Protein AF-A0A7C4YEH4-F1 (afdb_monomer_lite)

Radius of gyration: 10.49 Å; chains: 1; bounding box: 26×26×22 Å

Seque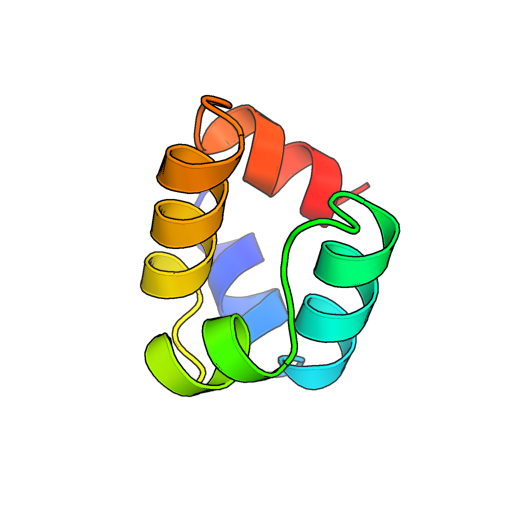nce (63 aa):
MKSATRQKWEGRWDQLKGRVKELWGKVTDDDFKQVEGSYDRLIGLIEERTGEAREEIESKLER

Structure (mmCIF, N/CA/C/O backbone):
data_AF-A0A7C4YEH4-F1
#
_entry.id   AF-A0A7C4YEH4-F1
#
loop_
_atom_site.group_PDB
_atom_site.id
_atom_site.type_symbol
_atom_site.label_atom_id
_atom_site.label_alt_id
_atom_site.label_comp_id
_atom_site.label_asym_id
_atom_site.label_entity_id
_atom_site.label_seq_id
_atom_site.pdbx_PDB_ins_code
_atom_site.Cartn_x
_atom_site.Cartn_y
_atom_site.Cartn_z
_atom_site.occupancy
_atom_site.B_iso_or_equiv
_atom_site.auth_seq_id
_atom_site.auth_comp_id
_atom_site.auth_asym_id
_atom_site.auth_atom_id
_atom_site.pdbx_PDB_model_num
ATOM 1 N N . MET A 1 1 ? 14.026 -1.043 -13.598 1.00 52.56 1 MET A N 1
ATOM 2 C CA . MET A 1 1 ? 13.798 -2.397 -13.045 1.00 52.56 1 MET A CA 1
ATOM 3 C C . MET A 1 1 ? 12.353 -2.549 -12.532 1.00 52.56 1 MET A C 1
ATOM 5 O O . MET A 1 1 ? 12.146 -3.086 -11.460 1.00 52.56 1 MET A O 1
ATOM 9 N N . LYS A 1 2 ? 11.331 -2.118 -13.297 1.00 52.78 2 LYS A N 1
ATOM 10 C CA . LYS A 1 2 ? 9.925 -2.033 -12.826 1.00 52.78 2 LYS A CA 1
ATOM 11 C C . LYS A 1 2 ? 9.164 -3.378 -12.811 1.00 52.78 2 LYS A C 1
ATOM 13 O O . LYS A 1 2 ? 8.079 -3.478 -12.265 1.00 52.78 2 LYS A O 1
ATOM 18 N N . SER A 1 3 ? 9.730 -4.431 -13.411 1.00 59.03 3 SER A N 1
ATOM 19 C CA . SER A 1 3 ? 9.046 -5.724 -13.602 1.00 59.03 3 SER A CA 1
ATOM 20 C C . SER A 1 3 ? 9.391 -6.784 -12.540 1.00 59.03 3 SER A C 1
ATOM 22 O O . SER A 1 3 ? 8.676 -7.774 -12.397 1.00 59.03 3 SER A O 1
ATOM 24 N N . ALA A 1 4 ? 10.465 -6.579 -11.767 1.00 70.19 4 ALA A N 1
ATOM 25 C CA . ALA A 1 4 ? 10.907 -7.535 -10.750 1.00 70.19 4 ALA A CA 1
ATOM 26 C C . ALA A 1 4 ? 10.057 -7.450 -9.473 1.00 70.19 4 ALA A C 1
ATOM 28 O O . ALA A 1 4 ? 9.665 -8.474 -8.919 1.00 70.19 4 ALA A O 1
ATOM 29 N N . THR A 1 5 ? 9.722 -6.234 -9.037 1.00 72.50 5 THR A N 1
ATOM 30 C CA . THR A 1 5 ? 8.960 -5.969 -7.810 1.00 72.50 5 THR A CA 1
ATOM 31 C C . THR A 1 5 ? 7.537 -6.518 -7.899 1.00 72.50 5 THR A C 1
ATOM 33 O O . THR A 1 5 ? 7.076 -7.179 -6.974 1.00 72.50 5 THR A O 1
ATOM 36 N N . ARG A 1 6 ? 6.871 -6.364 -9.049 1.00 76.62 6 ARG A N 1
ATOM 37 C CA . ARG A 1 6 ? 5.548 -6.955 -9.301 1.00 76.62 6 ARG A CA 1
ATOM 38 C C . ARG A 1 6 ? 5.557 -8.481 -9.156 1.00 76.62 6 ARG A C 1
ATOM 40 O O . ARG A 1 6 ? 4.822 -9.020 -8.334 1.00 76.62 6 ARG A O 1
ATOM 47 N N . GLN A 1 7 ? 6.444 -9.164 -9.885 1.00 75.44 7 GLN A N 1
ATOM 48 C CA . GLN A 1 7 ? 6.557 -10.630 -9.840 1.00 75.44 7 GLN A CA 1
ATOM 49 C C . GLN A 1 7 ? 6.918 -11.140 -8.438 1.00 75.44 7 GLN A C 1
ATOM 51 O O . GLN A 1 7 ? 6.439 -12.182 -7.993 1.00 75.44 7 GLN A O 1
ATOM 56 N N . LYS A 1 8 ? 7.736 -10.375 -7.705 1.00 79.25 8 LYS A N 1
ATOM 57 C CA . LYS A 1 8 ? 8.131 -10.665 -6.323 1.00 79.25 8 LYS A CA 1
ATOM 58 C C . LYS A 1 8 ? 6.933 -10.722 -5.369 1.00 79.25 8 LYS A C 1
ATOM 60 O O . LYS A 1 8 ? 6.974 -11.503 -4.411 1.00 79.25 8 LYS A O 1
ATOM 65 N N . TRP A 1 9 ? 5.929 -9.877 -5.602 1.00 83.44 9 TRP A N 1
ATOM 66 C CA . TRP A 1 9 ? 4.766 -9.705 -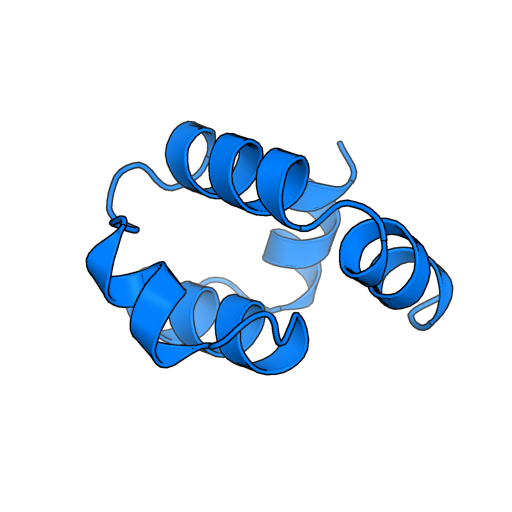4.735 1.00 83.44 9 TRP A CA 1
ATOM 67 C C . TRP A 1 9 ? 3.534 -10.489 -5.183 1.00 83.44 9 TRP A C 1
ATOM 69 O O . TRP A 1 9 ? 2.761 -10.894 -4.319 1.00 83.44 9 TRP A O 1
ATOM 79 N N . GLU A 1 10 ? 3.378 -10.786 -6.475 1.00 76.56 10 GLU A N 1
ATOM 80 C CA . GLU A 1 10 ? 2.297 -11.656 -6.974 1.00 76.56 10 GLU A CA 1
ATOM 81 C C . GLU A 1 10 ? 2.346 -13.054 -6.326 1.00 76.56 10 GLU A C 1
ATOM 83 O O . GLU A 1 10 ? 1.310 -13.601 -5.962 1.00 76.56 10 GLU A O 1
ATOM 88 N N . GLY A 1 11 ? 3.541 -13.596 -6.055 1.00 82.44 11 GLY A N 1
ATOM 89 C CA . GLY A 1 11 ? 3.710 -14.843 -5.288 1.00 82.44 11 GLY A CA 1
ATOM 90 C C . GLY A 1 11 ? 3.698 -14.685 -3.759 1.00 82.44 11 GLY A C 1
ATOM 91 O O . GLY A 1 11 ? 3.835 -15.671 -3.040 1.00 82.44 11 GLY A O 1
ATOM 92 N N . ARG A 1 12 ? 3.591 -13.454 -3.243 1.00 87.62 12 ARG A N 1
ATOM 93 C CA . ARG A 1 12 ? 3.738 -13.096 -1.816 1.00 87.62 12 ARG A CA 1
ATOM 94 C C . ARG A 1 12 ? 2.686 -12.095 -1.352 1.00 87.62 12 ARG A C 1
ATOM 96 O O . ARG A 1 12 ? 2.959 -11.188 -0.562 1.00 87.62 12 ARG A O 1
ATOM 103 N N . TRP A 1 13 ? 1.468 -12.267 -1.851 1.00 88.31 13 TRP A N 1
ATOM 104 C CA . TRP A 1 13 ? 0.383 -11.318 -1.646 1.00 88.31 13 TRP A CA 1
ATOM 105 C C . TRP A 1 13 ? 0.064 -11.069 -0.164 1.00 88.31 13 TRP A C 1
ATOM 107 O O . TRP A 1 13 ? -0.133 -9.928 0.246 1.00 88.31 13 TRP A O 1
ATOM 117 N N . ASP A 1 14 ? 0.075 -12.105 0.678 1.00 88.44 14 ASP A N 1
ATOM 118 C CA . ASP A 1 14 ? -0.179 -11.940 2.114 1.00 88.44 14 ASP A CA 1
ATOM 119 C C . ASP A 1 14 ? 0.906 -11.130 2.832 1.00 88.44 14 ASP A C 1
ATOM 121 O O . ASP A 1 14 ? 0.584 -10.298 3.682 1.00 88.44 14 ASP A O 1
ATOM 125 N N . GLN A 1 15 ? 2.178 -11.296 2.452 1.00 89.88 15 GLN A N 1
ATOM 126 C CA . GLN A 1 15 ? 3.255 -10.463 2.996 1.00 89.88 15 GLN A CA 1
ATOM 127 C C . GLN A 1 15 ? 3.134 -9.014 2.521 1.00 89.88 15 GLN A C 1
ATOM 129 O O . GLN A 1 15 ? 3.372 -8.097 3.305 1.00 89.88 15 GLN A O 1
ATOM 134 N N . LEU A 1 16 ? 2.719 -8.800 1.267 1.00 90.50 16 LEU A N 1
ATOM 135 C CA . LEU A 1 16 ? 2.470 -7.458 0.750 1.00 90.50 16 LEU A CA 1
ATOM 136 C C . LEU A 1 16 ? 1.378 -6.752 1.554 1.00 90.50 16 LEU A C 1
ATOM 138 O O . LEU A 1 16 ? 1.582 -5.624 1.992 1.00 90.50 16 LEU A O 1
ATOM 142 N N . LYS A 1 17 ? 0.244 -7.424 1.792 1.00 89.62 17 LYS A N 1
ATOM 143 C CA . LYS A 1 17 ? -0.860 -6.878 2.595 1.00 89.62 17 LYS A CA 1
ATOM 144 C C . LYS A 1 17 ? -0.394 -6.484 3.995 1.00 89.62 17 LYS A C 1
ATOM 146 O O . LYS A 1 17 ? -0.708 -5.389 4.450 1.00 89.62 17 LYS A O 1
ATOM 151 N N . GLY A 1 18 ? 0.383 -7.343 4.659 1.00 91.06 18 GLY A N 1
ATOM 152 C CA . GLY A 1 18 ? 0.965 -7.039 5.970 1.00 91.06 18 GLY A CA 1
ATOM 153 C C . GLY A 1 18 ? 1.845 -5.789 5.940 1.00 91.06 18 GLY A C 1
ATOM 154 O O . GLY A 1 18 ? 1.655 -4.880 6.745 1.00 91.06 18 GLY A O 1
ATOM 155 N N . ARG A 1 19 ? 2.737 -5.698 4.948 1.00 91.44 19 ARG A N 1
ATOM 156 C CA . ARG A 1 19 ? 3.635 -4.551 4.773 1.00 91.44 19 ARG A CA 1
ATOM 157 C C . ARG A 1 19 ? 2.879 -3.256 4.486 1.00 91.44 19 ARG A C 1
ATOM 159 O O . ARG A 1 19 ? 3.209 -2.215 5.043 1.00 91.44 19 ARG A O 1
ATOM 166 N N . VAL A 1 20 ? 1.839 -3.317 3.655 1.00 92.19 20 VAL A N 1
ATOM 167 C CA . VAL A 1 20 ? 1.002 -2.152 3.352 1.00 92.19 20 VAL A CA 1
ATOM 168 C C . VAL A 1 20 ? 0.264 -1.660 4.594 1.00 92.19 20 VAL A C 1
ATOM 170 O O . VAL A 1 20 ? 0.232 -0.457 4.826 1.00 92.19 20 VAL A O 1
ATOM 173 N N . LYS A 1 21 ? -0.285 -2.558 5.421 1.00 90.75 21 LYS A N 1
ATOM 174 C CA . LYS A 1 21 ? -0.929 -2.170 6.689 1.00 90.75 21 LYS A CA 1
ATOM 175 C C . LYS A 1 21 ? 0.046 -1.519 7.665 1.00 90.75 21 LYS A C 1
ATOM 177 O O . LYS A 1 21 ? -0.336 -0.592 8.368 1.00 90.75 21 LYS A O 1
ATOM 182 N N . GLU A 1 22 ? 1.285 -1.999 7.715 1.00 91.94 22 GLU A N 1
ATOM 183 C CA . GLU A 1 22 ? 2.319 -1.440 8.589 1.00 91.94 22 GLU A CA 1
ATOM 184 C C . GLU A 1 22 ? 2.739 -0.031 8.144 1.00 91.94 22 GLU A C 1
ATOM 186 O O . GLU A 1 22 ? 2.789 0.890 8.957 1.00 91.94 22 GLU A O 1
ATOM 191 N N . LEU A 1 23 ? 2.985 0.155 6.844 1.00 91.12 23 LEU A N 1
ATOM 192 C CA . LEU A 1 23 ? 3.426 1.430 6.270 1.00 91.12 23 LEU A CA 1
ATOM 193 C C . LEU A 1 23 ? 2.303 2.470 6.198 1.00 91.12 23 LEU A C 1
ATOM 195 O O . LEU A 1 23 ? 2.513 3.652 6.469 1.00 91.12 23 LEU A O 1
ATOM 199 N N . TRP A 1 24 ? 1.106 2.028 5.824 1.00 90.06 24 TRP A N 1
ATOM 200 C CA . TRP A 1 24 ? -0.049 2.874 5.563 1.00 90.06 24 TRP A CA 1
ATOM 201 C C . TRP A 1 24 ? -1.253 2.351 6.328 1.00 90.06 24 TRP A C 1
ATOM 203 O O . TRP A 1 24 ? -2.237 1.960 5.713 1.00 90.06 24 TRP A O 1
ATOM 213 N N . GLY A 1 25 ? -1.223 2.400 7.663 1.00 85.75 25 GLY A N 1
ATOM 214 C CA . GLY A 1 25 ? -2.296 1.916 8.557 1.00 85.75 25 GLY A CA 1
ATOM 215 C C . GLY A 1 25 ? -3.723 2.449 8.312 1.00 85.75 25 GLY A C 1
ATOM 216 O O . GLY A 1 25 ? -4.635 2.126 9.064 1.00 85.75 25 GLY A O 1
ATOM 217 N N . LYS A 1 26 ? -3.929 3.258 7.266 1.00 79.94 26 LYS A N 1
ATOM 218 C CA . LYS A 1 26 ? -5.221 3.639 6.682 1.00 79.94 26 LYS A CA 1
ATOM 219 C C . LYS A 1 26 ? -5.778 2.619 5.674 1.00 79.94 26 LYS A C 1
ATOM 221 O O . LYS A 1 26 ? -6.962 2.695 5.369 1.00 79.94 26 LYS A O 1
ATOM 226 N N . VAL A 1 27 ? -4.958 1.715 5.134 1.00 86.19 27 VAL A N 1
ATOM 227 C CA . VAL A 1 27 ? -5.380 0.668 4.191 1.00 86.19 27 VAL A CA 1
ATOM 228 C C . VAL A 1 27 ? -5.882 -0.537 4.980 1.00 86.19 27 VAL A C 1
ATOM 230 O O . VAL A 1 27 ? -5.159 -1.110 5.796 1.00 86.19 27 VAL A O 1
ATOM 233 N N . THR A 1 28 ? -7.131 -0.922 4.740 1.00 86.56 28 THR A N 1
ATOM 234 C CA . THR A 1 28 ? -7.847 -1.944 5.513 1.00 86.56 28 THR A CA 1
ATOM 235 C C . THR A 1 28 ? -7.978 -3.268 4.763 1.00 86.56 28 THR A C 1
ATOM 237 O O . THR A 1 28 ? -7.756 -3.352 3.556 1.00 86.56 28 THR A O 1
ATOM 240 N N . ASP A 1 29 ? -8.385 -4.328 5.471 1.00 86.06 29 ASP A N 1
ATOM 241 C CA . ASP A 1 29 ? -8.747 -5.614 4.855 1.00 86.06 29 ASP A CA 1
ATOM 242 C C . ASP A 1 29 ? -9.811 -5.490 3.761 1.00 86.06 29 ASP A C 1
ATOM 244 O O . ASP A 1 29 ? -9.760 -6.233 2.782 1.00 86.06 29 ASP A O 1
ATOM 248 N N . ASP A 1 30 ? -10.738 -4.539 3.879 1.00 88.50 30 ASP A N 1
ATOM 249 C CA . ASP A 1 30 ? -11.758 -4.309 2.857 1.00 88.50 30 ASP A CA 1
ATOM 250 C C . ASP A 1 30 ? -11.207 -3.615 1.607 1.00 88.50 30 ASP A C 1
ATOM 252 O O . ASP A 1 30 ? -11.641 -3.938 0.502 1.00 88.50 30 ASP A O 1
ATOM 256 N N . ASP A 1 31 ? -10.195 -2.753 1.734 1.00 87.75 31 ASP A N 1
ATOM 257 C CA . ASP A 1 31 ? -9.481 -2.210 0.571 1.00 87.75 31 ASP A CA 1
ATOM 258 C C . ASP A 1 31 ? -8.747 -3.334 -0.187 1.00 87.75 31 ASP A C 1
ATOM 260 O O . ASP A 1 31 ? -8.783 -3.402 -1.417 1.00 87.75 31 ASP A O 1
ATOM 264 N N . PHE A 1 32 ? -8.151 -4.293 0.534 1.00 88.31 32 PHE A N 1
ATOM 265 C CA . PHE A 1 32 ? -7.478 -5.437 -0.093 1.00 88.31 32 PHE A CA 1
ATOM 266 C C . PHE A 1 32 ? -8.431 -6.393 -0.823 1.00 88.31 32 PHE A C 1
ATOM 268 O O . PHE A 1 32 ? -8.014 -7.056 -1.778 1.00 88.31 32 PHE A O 1
ATOM 275 N N . LYS A 1 33 ? -9.701 -6.476 -0.405 1.00 87.75 33 LYS A N 1
ATOM 276 C CA . LYS A 1 33 ? -10.723 -7.250 -1.128 1.00 87.75 33 LYS A CA 1
ATOM 277 C C . LYS A 1 33 ? -11.062 -6.612 -2.474 1.00 87.75 33 LYS A C 1
ATOM 279 O O . LYS A 1 33 ? -11.257 -7.341 -3.439 1.00 87.75 33 LYS A O 1
ATOM 284 N N . GLN A 1 34 ? -11.076 -5.281 -2.561 1.00 86.31 34 GLN A N 1
ATOM 285 C CA . GLN A 1 34 ? -11.411 -4.556 -3.797 1.00 86.31 34 GLN A CA 1
ATOM 286 C C . GLN A 1 34 ? -10.359 -4.733 -4.899 1.00 86.31 34 GLN A C 1
ATOM 288 O O . GLN A 1 34 ? -10.677 -4.700 -6.086 1.00 86.31 34 GLN A O 1
ATOM 293 N N . VAL A 1 35 ? -9.100 -4.947 -4.519 1.00 89.62 35 VAL A N 1
ATOM 294 C CA . VAL A 1 35 ? -7.988 -5.095 -5.470 1.00 89.62 35 VAL A CA 1
ATOM 295 C C . VAL A 1 35 ? -7.776 -6.548 -5.927 1.00 89.62 35 VAL A C 1
ATOM 297 O O . VAL A 1 35 ? -6.984 -6.787 -6.840 1.00 89.62 35 VAL A O 1
ATOM 300 N N . GLU A 1 36 ? -8.485 -7.512 -5.321 1.00 84.56 36 GLU A N 1
ATOM 301 C CA . GLU A 1 36 ? -8.494 -8.963 -5.607 1.00 84.56 36 GLU A CA 1
ATOM 302 C C . GLU A 1 36 ? -7.115 -9.561 -5.959 1.00 84.56 36 GLU A C 1
ATOM 304 O O . GLU A 1 36 ? -6.959 -10.256 -6.961 1.00 84.56 36 GLU A O 1
ATOM 309 N N . GLY A 1 37 ? -6.069 -9.261 -5.186 1.00 83.25 37 GLY A N 1
ATOM 310 C CA . GLY A 1 3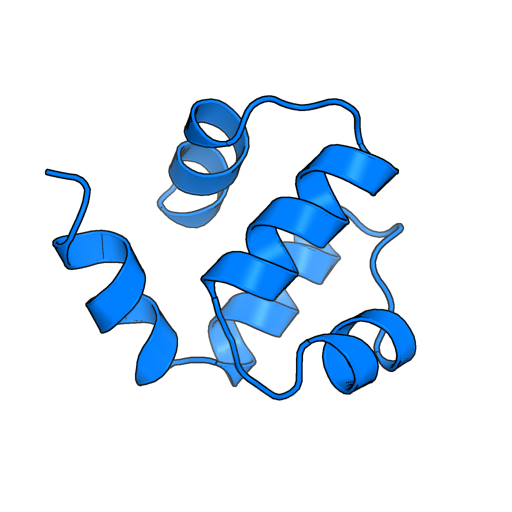7 ? -4.743 -9.844 -5.452 1.00 83.25 37 GLY A CA 1
ATOM 311 C C . GLY A 1 37 ? -3.898 -9.124 -6.505 1.00 83.25 37 GLY A C 1
ATOM 312 O O . GLY A 1 37 ? -2.772 -9.536 -6.769 1.00 83.25 37 GLY A O 1
ATOM 313 N N . SER A 1 38 ? -4.408 -8.055 -7.121 1.00 88.62 38 SER A N 1
ATOM 314 C CA . SER A 1 38 ? -3.677 -7.311 -8.146 1.00 88.62 38 SER A CA 1
ATOM 315 C C . SER A 1 38 ? -2.753 -6.270 -7.521 1.00 88.62 38 SER A C 1
ATOM 317 O O . SER A 1 38 ? -3.207 -5.315 -6.888 1.00 88.62 38 SER A O 1
ATOM 319 N N . TYR A 1 39 ? -1.452 -6.426 -7.769 1.00 88.31 39 TYR A N 1
ATOM 320 C CA . TYR A 1 39 ? -0.432 -5.462 -7.362 1.00 88.31 39 TYR A CA 1
ATOM 321 C C . TYR A 1 39 ? -0.715 -4.060 -7.909 1.00 88.31 39 TYR A C 1
ATOM 323 O O . TYR A 1 39 ? -0.733 -3.105 -7.144 1.00 88.31 39 TYR A O 1
ATOM 331 N N . ASP A 1 40 ? -1.016 -3.934 -9.205 1.00 89.25 40 ASP A N 1
ATOM 332 C CA . ASP A 1 40 ? -1.292 -2.632 -9.823 1.00 89.25 40 ASP A CA 1
ATOM 333 C C . ASP A 1 40 ? -2.488 -1.920 -9.191 1.00 89.25 40 ASP A C 1
ATOM 335 O O . ASP A 1 40 ? -2.408 -0.722 -8.926 1.00 89.25 40 ASP A O 1
ATOM 339 N N . ARG A 1 41 ? -3.578 -2.655 -8.919 1.00 91.38 41 ARG A N 1
ATOM 340 C CA . ARG A 1 41 ? -4.763 -2.080 -8.268 1.00 91.38 41 ARG A CA 1
ATOM 341 C C . ARG A 1 41 ? -4.464 -1.645 -6.838 1.00 91.38 41 ARG A C 1
ATOM 343 O O . ARG A 1 41 ? -4.961 -0.613 -6.408 1.00 91.38 41 ARG A O 1
ATOM 350 N N . LEU A 1 42 ? -3.639 -2.399 -6.114 1.00 91.06 42 LEU A N 1
ATOM 351 C CA . LEU A 1 42 ? -3.228 -2.024 -4.766 1.00 91.06 42 LEU A CA 1
ATOM 352 C C . LEU A 1 42 ? -2.356 -0.776 -4.746 1.00 91.06 42 LEU A C 1
ATOM 354 O O . LEU A 1 42 ? -2.591 0.096 -3.919 1.00 91.06 42 LEU A O 1
ATOM 358 N N . ILE A 1 43 ? -1.388 -0.673 -5.654 1.00 92.12 43 ILE A N 1
ATOM 359 C CA . ILE A 1 43 ? -0.579 0.538 -5.773 1.00 92.12 43 ILE A CA 1
ATOM 360 C C . ILE A 1 43 ? -1.474 1.737 -6.084 1.00 92.12 43 ILE A C 1
ATOM 362 O O . ILE A 1 43 ? -1.408 2.712 -5.347 1.00 92.12 43 ILE A O 1
ATOM 366 N N . GLY A 1 44 ? -2.376 1.626 -7.065 1.00 92.62 44 GLY A N 1
ATOM 367 C CA . GLY A 1 44 ? -3.318 2.701 -7.393 1.00 92.62 44 GLY A CA 1
ATOM 368 C C . GLY A 1 44 ? -4.196 3.112 -6.207 1.00 92.62 44 GLY A C 1
ATOM 369 O O . GLY A 1 44 ? -4.338 4.297 -5.927 1.00 92.62 44 GLY A O 1
ATOM 370 N N . LEU A 1 45 ? -4.705 2.145 -5.437 1.00 92.06 45 LEU A N 1
ATOM 371 C CA . LEU A 1 45 ? -5.477 2.434 -4.228 1.00 92.06 45 LEU A CA 1
ATOM 372 C C . LEU A 1 45 ? -4.635 3.161 -3.170 1.00 92.06 45 LEU A C 1
ATOM 374 O O . LEU A 1 45 ? -5.128 4.076 -2.514 1.00 92.06 45 LEU A O 1
ATOM 378 N N . ILE A 1 46 ? -3.369 2.781 -2.988 1.00 92.00 46 ILE A N 1
ATOM 379 C CA . ILE A 1 46 ? -2.472 3.484 -2.063 1.00 92.00 46 ILE A CA 1
ATOM 380 C C . ILE A 1 46 ? -2.223 4.910 -2.569 1.00 92.00 46 ILE A C 1
ATOM 382 O O . ILE A 1 46 ? -2.367 5.834 -1.774 1.00 92.00 46 ILE A O 1
ATOM 386 N N . GLU A 1 47 ? -1.945 5.102 -3.863 1.00 93.19 47 GLU A N 1
ATOM 387 C CA . GLU A 1 47 ? -1.786 6.428 -4.487 1.00 93.19 47 GLU A CA 1
ATOM 388 C C . GLU A 1 47 ? -3.010 7.319 -4.219 1.00 93.19 47 GLU A C 1
ATOM 390 O O . GLU A 1 47 ? -2.862 8.447 -3.752 1.00 93.19 47 GLU A O 1
ATOM 395 N N . GLU A 1 48 ? -4.228 6.808 -4.417 1.00 91.38 48 GLU A N 1
ATOM 396 C CA . GLU A 1 48 ? -5.468 7.559 -4.166 1.00 91.38 48 GLU A CA 1
ATOM 397 C C . GLU A 1 48 ? -5.676 7.899 -2.681 1.00 91.38 48 GLU A C 1
ATOM 399 O O . GLU A 1 48 ? -6.200 8.963 -2.343 1.00 91.38 48 GLU A O 1
ATOM 404 N N . ARG A 1 49 ? -5.273 7.009 -1.768 1.00 89.19 49 ARG A N 1
ATOM 405 C CA . ARG A 1 49 ? -5.466 7.186 -0.318 1.00 89.19 49 ARG A CA 1
ATOM 406 C C . ARG A 1 49 ? -4.419 8.089 0.326 1.00 89.19 49 ARG A C 1
ATOM 408 O O . ARG A 1 49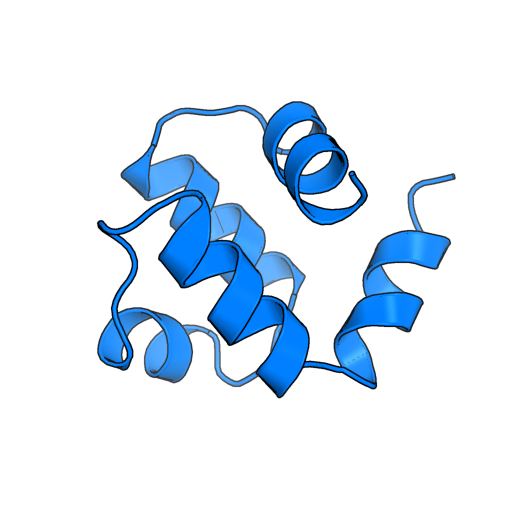 ? -4.720 8.743 1.329 1.00 89.19 49 ARG A O 1
ATOM 415 N N . THR A 1 50 ? -3.189 8.070 -0.176 1.00 88.44 50 THR A N 1
ATOM 416 C CA . THR A 1 50 ? -2.037 8.737 0.448 1.00 88.44 50 THR A CA 1
ATOM 417 C C . THR A 1 50 ? -1.569 9.956 -0.337 1.00 88.44 50 THR A C 1
ATOM 419 O O . THR A 1 50 ? -0.944 10.836 0.253 1.00 88.44 50 THR A O 1
ATOM 422 N N . GLY A 1 51 ? -1.887 10.033 -1.633 1.00 92.25 51 GLY A N 1
ATOM 423 C CA . GLY A 1 51 ? -1.368 11.040 -2.559 1.00 92.25 51 GLY A CA 1
ATOM 424 C C . GLY A 1 51 ? 0.107 10.838 -2.916 1.00 92.25 51 GLY A C 1
ATOM 425 O O . GLY A 1 51 ? 0.714 11.719 -3.521 1.00 92.25 51 GLY A O 1
ATOM 426 N N . GLU A 1 52 ? 0.708 9.718 -2.510 1.00 92.56 52 GLU A N 1
ATOM 427 C CA . GLU A 1 52 ? 2.099 9.410 -2.826 1.00 92.56 52 GLU A CA 1
ATOM 428 C C . GLU A 1 52 ? 2.232 8.924 -4.265 1.00 92.56 52 GLU A C 1
ATOM 430 O O . GLU A 1 52 ? 1.346 8.258 -4.789 1.00 92.56 52 GLU A O 1
ATOM 435 N N . ALA A 1 53 ? 3.359 9.237 -4.902 1.00 93.56 53 ALA A N 1
ATOM 436 C CA . ALA A 1 53 ? 3.646 8.719 -6.230 1.00 93.56 53 ALA A CA 1
ATOM 437 C C . ALA A 1 53 ? 3.940 7.217 -6.165 1.00 93.56 53 ALA A C 1
ATOM 439 O O . ALA A 1 53 ? 4.624 6.749 -5.249 1.00 93.56 53 ALA A O 1
ATOM 440 N N . ARG A 1 54 ? 3.524 6.479 -7.197 1.00 90.38 54 ARG A N 1
ATOM 441 C CA . ARG A 1 54 ? 3.855 5.065 -7.400 1.00 90.38 54 ARG A CA 1
ATOM 442 C C . ARG A 1 54 ? 5.283 4.684 -7.020 1.00 90.38 54 ARG A C 1
ATOM 444 O O . ARG A 1 54 ? 5.476 3.714 -6.300 1.00 90.38 54 ARG A O 1
ATOM 451 N N . GLU A 1 55 ? 6.276 5.440 -7.482 1.00 90.38 55 GLU A N 1
ATOM 452 C CA . GLU A 1 55 ? 7.690 5.108 -7.263 1.00 90.38 55 GLU A CA 1
ATOM 453 C C . GLU A 1 55 ? 8.079 5.151 -5.774 1.00 90.38 55 GLU A C 1
ATOM 455 O O . GLU A 1 55 ? 8.835 4.295 -5.316 1.00 90.38 55 GLU A O 1
ATOM 460 N N . GLU A 1 56 ? 7.502 6.069 -4.993 1.00 91.75 56 GLU A N 1
ATOM 461 C CA . GLU A 1 56 ? 7.709 6.137 -3.540 1.00 91.75 56 G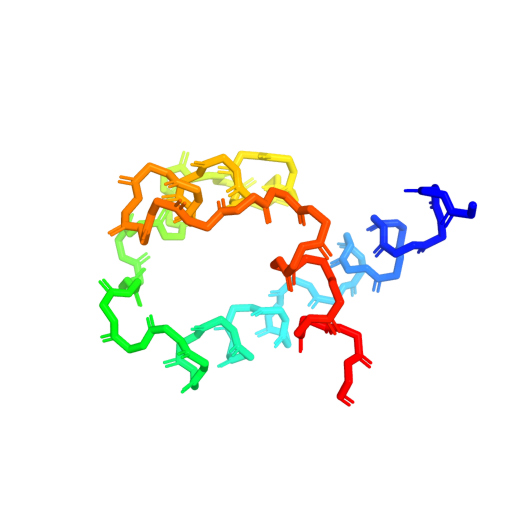LU A CA 1
ATOM 462 C C . GLU A 1 56 ? 7.047 4.957 -2.823 1.00 91.75 56 GLU A C 1
ATOM 464 O O . GLU A 1 56 ? 7.628 4.367 -1.909 1.00 91.75 56 GLU A O 1
ATOM 469 N N . ILE A 1 57 ? 5.849 4.569 -3.264 1.00 92.00 57 ILE A N 1
ATOM 470 C CA . ILE A 1 57 ? 5.121 3.418 -2.717 1.00 92.00 57 ILE A CA 1
ATOM 471 C C . ILE A 1 57 ? 5.893 2.130 -2.998 1.00 92.00 57 ILE A C 1
ATOM 473 O O . ILE A 1 57 ? 6.137 1.345 -2.082 1.00 92.00 57 ILE A O 1
ATOM 477 N N . GLU A 1 58 ? 6.316 1.920 -4.245 1.00 90.00 58 GLU A N 1
ATOM 478 C CA . GLU A 1 58 ? 7.108 0.757 -4.649 1.00 90.00 58 GLU A CA 1
ATOM 479 C C . GLU A 1 58 ? 8.432 0.705 -3.867 1.00 90.00 58 GLU A C 1
ATOM 481 O O . GLU A 1 58 ? 8.772 -0.340 -3.313 1.00 90.00 58 GLU A O 1
ATOM 486 N N . SER A 1 59 ? 9.115 1.841 -3.700 1.00 90.56 59 SER A N 1
ATOM 487 C CA . SER A 1 59 ? 10.344 1.953 -2.903 1.00 90.56 59 SER A CA 1
ATOM 488 C C . SER A 1 59 ? 10.132 1.578 -1.430 1.00 90.56 59 SER A C 1
ATOM 490 O O . SER A 1 59 ? 10.861 0.745 -0.882 1.00 90.56 59 SER A O 1
ATOM 492 N N . LYS A 1 60 ? 9.090 2.114 -0.781 1.00 90.69 60 LYS A N 1
ATOM 493 C CA . LYS A 1 60 ? 8.723 1.760 0.604 1.00 90.69 60 LYS A CA 1
ATOM 494 C C . LYS A 1 60 ? 8.365 0.283 0.746 1.00 90.69 60 LYS A C 1
ATOM 496 O O . LYS A 1 60 ? 8.711 -0.348 1.742 1.00 90.69 60 LYS A O 1
ATOM 501 N N . LEU A 1 61 ? 7.708 -0.281 -0.263 1.00 88.50 61 LEU A N 1
ATOM 502 C CA . LEU A 1 61 ? 7.379 -1.697 -0.309 1.00 88.50 61 LEU A CA 1
ATOM 503 C C . LEU A 1 61 ? 8.592 -2.590 -0.506 1.00 88.50 61 LEU A C 1
ATOM 505 O O . LEU A 1 61 ? 8.499 -3.764 -0.178 1.00 88.50 61 LEU A O 1
ATOM 509 N N . GLU A 1 62 ? 9.709 -2.115 -1.043 1.00 85.12 62 GLU A N 1
ATOM 510 C CA . GLU A 1 62 ? 10.913 -2.932 -1.223 1.00 85.12 62 GLU A CA 1
ATOM 511 C C . GLU A 1 62 ? 11.855 -2.903 -0.022 1.00 85.12 62 GLU A C 1
ATOM 513 O O . GLU A 1 62 ? 12.578 -3.882 0.179 1.00 85.12 62 GLU A O 1
ATOM 518 N N . ARG A 1 63 ? 11.787 -1.830 0.766 1.00 77.81 63 ARG A N 1
ATOM 519 C CA . ARG A 1 63 ? 12.725 -1.454 1.827 1.00 77.81 63 ARG A CA 1
ATOM 520 C C . ARG A 1 63 ? 12.513 -2.195 3.137 1.00 77.81 63 ARG A C 1
ATOM 522 O O . ARG A 1 63 ? 13.075 -3.299 3.291 1.00 77.81 63 ARG A O 1
#

Foldseek 3Di:
DVPPLQVVCLVPVVVLVVLCCVVPVVQDPVQVVVCVSHPVSNLVVCCVVPVDDSVVVSVSSVD

Secondary structure (DSSP, 8-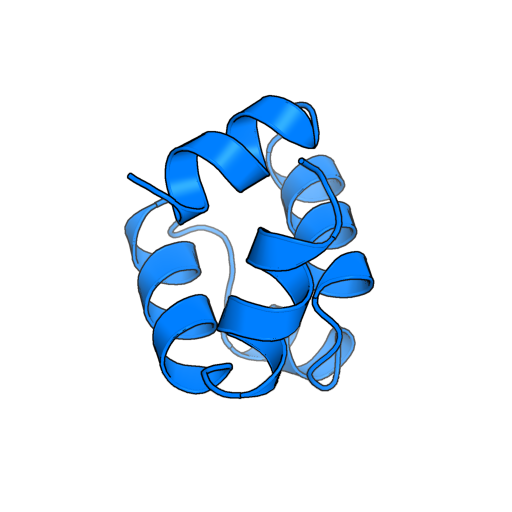state):
-HHHHHHHHHTTHHHHHHHHHHH-TT--HHHHHHTTT-HHHHHHHHHHHH---HHHHHHHHH-

pLDDT: mean 86.02, std 8.71, range [52.56, 93.56]